Protein AF-A0A379F5I9-F1 (afdb_monomer_lite)

Foldseek 3Di:
DDDKDWDWDQDPPPGTLLAQQQPCVWVNPNHDPPRRSIFIWPDWDWDWDDDPDIDTDDIDTDGDGTPSPVD

Structure (mmCIF, N/CA/C/O backbone):
data_AF-A0A379F5I9-F1
#
_entry.id   AF-A0A379F5I9-F1
#
loop_
_atom_site.group_PDB
_atom_site.id
_atom_site.type_symbol
_atom_site.label_atom_id
_atom_site.label_alt_id
_atom_site.label_comp_id
_atom_site.label_asym_id
_atom_site.label_entity_id
_atom_site.label_seq_id
_atom_site.pdbx_PDB_ins_code
_atom_site.Cartn_x
_atom_site.Cartn_y
_atom_site.Cartn_z
_atom_site.occupancy
_atom_site.B_iso_or_equiv
_atom_site.auth_seq_id
_atom_site.auth_comp_id
_atom_site.auth_asym_id
_atom_site.auth_atom_id
_atom_site.pdbx_PDB_model_num
ATOM 1 N N . MET A 1 1 ? 18.396 -7.397 10.520 1.00 49.97 1 MET A N 1
ATOM 2 C CA . MET A 1 1 ? 17.265 -7.276 9.577 1.00 49.97 1 MET A CA 1
ATOM 3 C C . MET A 1 1 ? 16.055 -6.808 10.359 1.00 49.97 1 MET A C 1
ATOM 5 O O . MET A 1 1 ? 15.782 -7.397 11.395 1.00 49.97 1 MET A O 1
ATOM 9 N N . GLY A 1 2 ? 15.402 -5.729 9.926 1.00 67.19 2 GLY A N 1
ATOM 10 C CA . GLY A 1 2 ? 14.093 -5.351 10.465 1.00 67.19 2 GLY A CA 1
ATOM 11 C C . GLY A 1 2 ? 13.006 -6.266 9.901 1.00 67.19 2 GLY A C 1
ATOM 12 O O . GLY A 1 2 ? 13.201 -6.869 8.846 1.00 67.19 2 GLY A O 1
ATOM 13 N N . ASN A 1 3 ? 11.880 -6.380 10.601 1.00 79.19 3 ASN A N 1
ATOM 14 C CA . ASN A 1 3 ? 10.724 -7.106 10.085 1.00 79.19 3 ASN A CA 1
ATOM 15 C C . ASN A 1 3 ? 10.104 -6.294 8.942 1.00 79.19 3 ASN A C 1
ATOM 17 O O . ASN A 1 3 ? 9.708 -5.149 9.147 1.00 79.19 3 ASN A O 1
ATOM 21 N N . LEU A 1 4 ? 10.055 -6.876 7.744 1.00 87.75 4 LEU A N 1
ATOM 22 C CA . LEU A 1 4 ? 9.379 -6.285 6.592 1.00 87.75 4 LEU A CA 1
ATOM 23 C C . LEU A 1 4 ? 7.872 -6.502 6.736 1.00 87.75 4 LEU A C 1
ATOM 25 O O . LEU A 1 4 ? 7.426 -7.610 7.035 1.00 87.75 4 LEU A O 1
ATOM 29 N N . ILE A 1 5 ? 7.104 -5.439 6.520 1.00 94.62 5 ILE A N 1
ATOM 30 C CA . ILE A 1 5 ? 5.644 -5.474 6.516 1.00 94.62 5 ILE A CA 1
ATOM 31 C C . ILE A 1 5 ? 5.188 -5.297 5.067 1.00 94.62 5 ILE A C 1
ATOM 33 O O . ILE A 1 5 ? 5.645 -4.384 4.375 1.00 94.62 5 ILE A O 1
ATOM 37 N N . TYR A 1 6 ? 4.282 -6.165 4.624 1.00 96.06 6 TYR A N 1
ATOM 38 C CA . TYR A 1 6 ? 3.661 -6.104 3.305 1.00 96.06 6 TYR A CA 1
ATOM 39 C C . TYR A 1 6 ? 2.165 -5.854 3.459 1.00 96.06 6 TYR A C 1
ATOM 41 O O . TYR A 1 6 ? 1.533 -6.380 4.376 1.00 96.06 6 TYR A O 1
ATOM 49 N N . LEU A 1 7 ? 1.611 -5.036 2.571 1.00 96.69 7 LEU A N 1
ATOM 50 C CA . LEU A 1 7 ? 0.203 -4.669 2.568 1.00 96.69 7 LEU A CA 1
ATOM 51 C C . LEU A 1 7 ? -0.423 -5.005 1.215 1.00 96.69 7 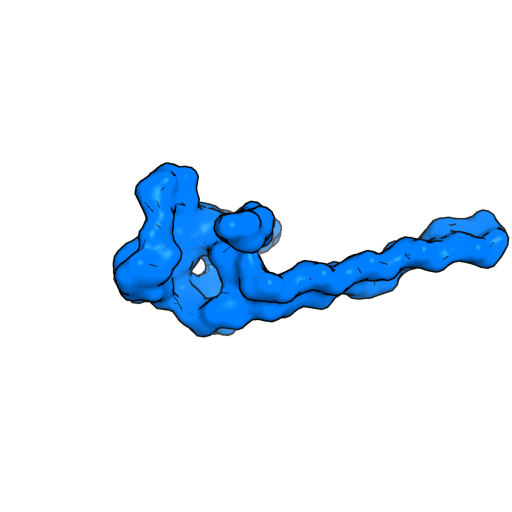LEU A C 1
ATOM 53 O O . LEU A 1 7 ? 0.024 -4.531 0.172 1.00 96.69 7 LEU A O 1
ATOM 57 N N . THR A 1 8 ? -1.509 -5.769 1.258 1.00 97.81 8 THR A N 1
ATOM 58 C CA . THR A 1 8 ? -2.407 -5.976 0.121 1.00 97.81 8 THR A CA 1
ATOM 59 C C . THR A 1 8 ? -3.639 -5.096 0.304 1.00 97.81 8 THR A C 1
ATOM 61 O O . THR A 1 8 ? -4.246 -5.106 1.375 1.00 97.81 8 THR A O 1
ATOM 64 N N . ILE A 1 9 ? -4.014 -4.337 -0.728 1.00 97.38 9 ILE A N 1
ATOM 65 C CA . ILE A 1 9 ? -5.221 -3.499 -0.712 1.00 97.38 9 ILE A CA 1
ATOM 66 C C . ILE A 1 9 ? -6.122 -3.932 -1.861 1.00 97.38 9 ILE A C 1
ATOM 68 O O . ILE A 1 9 ? -5.711 -3.907 -3.020 1.00 97.38 9 ILE A O 1
ATOM 72 N N . GLU A 1 10 ? -7.367 -4.275 -1.541 1.00 98.19 10 GLU A N 1
ATOM 73 C CA . GLU A 1 10 ? -8.410 -4.562 -2.521 1.00 98.19 10 GLU A CA 1
ATOM 74 C C . GLU A 1 10 ? -9.553 -3.551 -2.374 1.00 98.19 10 GLU A C 1
ATOM 76 O O . GLU A 1 10 ? -10.238 -3.481 -1.353 1.00 98.19 10 GLU A O 1
ATOM 81 N N . GLY A 1 11 ? -9.735 -2.726 -3.401 1.00 97.81 11 GLY A N 1
ATOM 82 C CA . GLY A 1 11 ? -10.821 -1.766 -3.496 1.00 97.81 11 GLY A CA 1
ATOM 83 C C . GLY A 1 11 ? -12.052 -2.388 -4.148 1.00 97.81 11 GLY A C 1
ATOM 84 O O . GLY A 1 11 ? -11.957 -3.088 -5.152 1.00 97.81 11 GLY A O 1
ATOM 85 N N . LYS A 1 12 ? -13.245 -2.046 -3.650 1.00 98.06 12 LYS A N 1
ATOM 86 C CA . LYS A 1 12 ? -14.520 -2.544 -4.200 1.00 98.06 12 LYS A CA 1
ATOM 87 C C . LYS A 1 12 ? -14.722 -2.217 -5.691 1.00 98.06 12 LYS A C 1
ATOM 89 O O . LYS A 1 12 ? -15.396 -2.971 -6.383 1.00 98.06 12 LYS A O 1
ATOM 94 N N . GLN A 1 13 ? -14.193 -1.085 -6.167 1.00 97.06 13 GLN A N 1
ATOM 95 C CA . GLN A 1 13 ? -14.316 -0.645 -7.567 1.00 97.06 13 GLN A CA 1
ATOM 96 C C . GLN A 1 13 ? -13.037 -0.879 -8.383 1.00 97.06 13 GLN A C 1
ATOM 98 O O . GLN A 1 13 ? -13.120 -1.262 -9.544 1.00 97.06 13 GLN A O 1
ATOM 103 N N . GLN A 1 14 ? -11.865 -0.653 -7.784 1.00 96.38 14 GLN A N 1
ATOM 104 C CA . GLN A 1 14 ? -10.566 -0.725 -8.469 1.00 96.38 14 GLN A CA 1
ATOM 105 C C . GLN A 1 14 ? -9.932 -2.128 -8.429 1.00 96.38 14 GLN A C 1
ATOM 107 O O . GLN A 1 14 ? -8.910 -2.356 -9.073 1.00 96.38 14 GLN A O 1
ATOM 112 N N . GLY A 1 15 ? -10.534 -3.080 -7.706 1.00 97.88 15 GLY A N 1
ATOM 113 C CA . GLY A 1 15 ? -9.981 -4.418 -7.513 1.00 97.88 15 GLY A CA 1
ATOM 114 C C . GLY A 1 15 ? -8.688 -4.374 -6.701 1.00 97.88 15 GLY A C 1
ATOM 115 O O . GLY A 1 15 ? -8.565 -3.593 -5.761 1.00 97.88 15 GLY A O 1
ATOM 116 N N . LEU A 1 16 ? -7.714 -5.208 -7.062 1.00 98.12 16 LEU A N 1
ATOM 117 C CA . LEU A 1 16 ? -6.424 -5.296 -6.376 1.00 98.12 16 LEU A CA 1
ATOM 118 C C . LEU A 1 16 ? -5.579 -4.028 -6.611 1.00 98.12 16 LEU A C 1
ATOM 120 O O 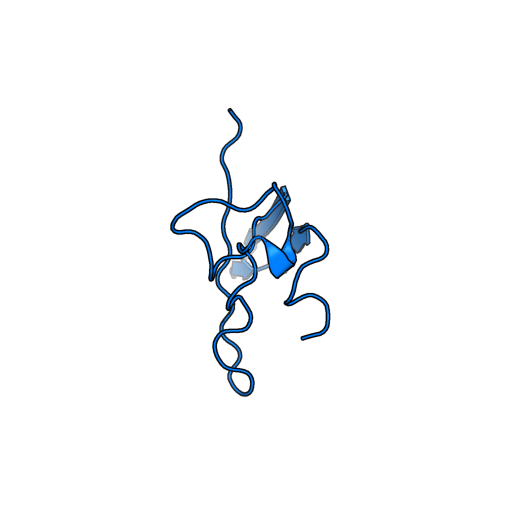. LEU A 1 16 ? -4.839 -3.940 -7.589 1.00 98.12 16 LEU A O 1
ATOM 124 N N . ILE A 1 17 ? -5.687 -3.054 -5.707 1.00 98.38 17 ILE A N 1
ATOM 125 C CA . ILE A 1 17 ? -4.976 -1.766 -5.745 1.00 98.38 17 ILE A CA 1
ATOM 126 C C . ILE A 1 17 ? -3.466 -1.967 -5.587 1.00 98.38 17 ILE A C 1
ATOM 128 O O . ILE A 1 17 ? -2.684 -1.262 -6.219 1.00 98.38 17 ILE A O 1
ATOM 132 N N . SER A 1 18 ? -3.044 -2.951 -4.789 1.00 97.94 18 SER A N 1
ATOM 133 C CA . SER A 1 18 ? -1.624 -3.272 -4.590 1.00 97.94 18 SER A CA 1
ATOM 134 C C . SER A 1 18 ? -0.976 -4.004 -5.775 1.00 97.94 18 SER A C 1
ATOM 136 O O . SER A 1 18 ? 0.212 -4.325 -5.723 1.00 97.94 18 SER A O 1
ATOM 138 N N . ARG A 1 19 ? -1.728 -4.265 -6.857 1.00 98.31 19 ARG A N 1
ATOM 139 C CA . ARG A 1 19 ? -1.239 -5.007 -8.023 1.00 98.31 19 ARG A CA 1
ATOM 140 C C . ARG A 1 19 ? -0.025 -4.330 -8.653 1.00 98.31 19 ARG A C 1
ATOM 142 O O . ARG A 1 19 ? -0.104 -3.212 -9.172 1.00 98.31 19 ARG A O 1
ATOM 149 N N . GLY A 1 20 ? 1.077 -5.064 -8.717 1.00 97.44 20 GLY A N 1
ATOM 150 C CA . GLY A 1 20 ? 2.334 -4.593 -9.276 1.00 97.44 20 GLY A CA 1
ATOM 151 C C . GLY A 1 20 ? 3.030 -3.505 -8.453 1.00 97.44 20 GLY A C 1
ATOM 152 O O . GLY A 1 20 ? 3.866 -2.803 -9.016 1.00 97.44 20 GLY A O 1
ATOM 153 N N . CYS A 1 21 ? 2.691 -3.308 -7.174 1.00 97.81 21 CYS A N 1
ATOM 154 C CA . CYS A 1 21 ? 3.374 -2.334 -6.316 1.00 97.81 21 CYS A CA 1
ATOM 155 C C . CYS A 1 21 ? 4.805 -2.747 -5.961 1.00 97.81 21 CYS A C 1
ATOM 157 O O . CYS A 1 21 ? 5.671 -1.878 -5.840 1.00 97.81 21 CYS A O 1
ATOM 159 N N . GLY A 1 22 ? 5.065 -4.049 -5.834 1.00 96.94 22 GLY A N 1
ATOM 160 C CA . GLY A 1 22 ? 6.363 -4.607 -5.460 1.00 96.94 22 GLY A CA 1
ATOM 161 C C . GLY A 1 22 ? 7.279 -4.930 -6.640 1.00 96.94 22 GLY A C 1
ATOM 162 O O . GLY A 1 22 ? 8.259 -5.648 -6.459 1.00 96.94 22 GLY A O 1
ATOM 163 N N . THR A 1 23 ? 6.976 -4.438 -7.844 1.00 97.69 23 THR A N 1
ATOM 164 C CA . THR A 1 23 ? 7.768 -4.690 -9.059 1.00 97.69 23 THR A CA 1
ATOM 165 C C . THR A 1 23 ? 8.856 -3.638 -9.279 1.00 97.69 23 THR A C 1
ATOM 167 O O . THR A 1 23 ? 8.831 -2.543 -8.707 1.00 97.69 23 THR A O 1
ATOM 170 N N . VAL A 1 24 ? 9.805 -3.957 -10.166 1.00 97.19 24 VAL A N 1
ATOM 171 C CA . VAL A 1 24 ? 10.869 -3.035 -10.597 1.00 97.19 24 VAL A CA 1
ATOM 172 C C . VAL A 1 24 ? 10.287 -1.746 -11.189 1.00 97.19 24 VAL A C 1
ATOM 174 O O . VAL A 1 24 ? 10.772 -0.663 -10.877 1.00 97.19 24 VAL A O 1
ATOM 177 N N . ASP A 1 25 ? 9.211 -1.836 -11.973 1.00 97.19 25 ASP A N 1
ATOM 178 C CA . ASP A 1 25 ? 8.578 -0.667 -12.604 1.00 97.19 25 ASP A CA 1
ATOM 179 C C . ASP A 1 25 ? 7.954 0.302 -11.587 1.00 97.19 25 ASP A C 1
ATOM 181 O O . ASP A 1 25 ? 7.749 1.476 -11.886 1.00 97.19 25 ASP A O 1
ATOM 185 N N . SER A 1 26 ? 7.633 -0.193 -10.389 1.00 97.38 26 SER A N 1
ATOM 186 C CA . SER A 1 26 ? 6.949 0.559 -9.338 1.00 97.38 26 SER A CA 1
ATOM 187 C C . SER A 1 26 ? 7.923 1.157 -8.320 1.00 97.38 26 SER A C 1
ATOM 189 O O . SER A 1 26 ? 7.869 2.353 -8.038 1.00 97.38 26 SER A O 1
ATOM 191 N N . ILE A 1 27 ? 8.836 0.343 -7.779 1.00 96.56 27 ILE A N 1
ATOM 192 C CA . ILE A 1 27 ? 9.745 0.737 -6.683 1.00 96.56 27 ILE A CA 1
ATOM 193 C C . ILE A 1 27 ? 11.233 0.532 -7.008 1.00 96.56 27 ILE A C 1
ATOM 195 O O . ILE A 1 27 ? 12.092 0.642 -6.124 1.00 96.56 27 ILE A O 1
ATOM 199 N N . GLY A 1 28 ? 11.562 0.255 -8.271 1.00 96.06 28 GLY A N 1
ATOM 200 C CA . GLY A 1 28 ? 12.930 0.038 -8.733 1.00 96.06 28 GLY A CA 1
ATOM 201 C C . GLY A 1 28 ? 13.592 -1.142 -8.027 1.00 96.06 28 GLY A C 1
ATOM 202 O O . GLY A 1 28 ? 12.962 -2.152 -7.724 1.00 96.06 28 GLY A O 1
ATOM 203 N N . ASN A 1 29 ? 14.868 -0.978 -7.682 1.00 95.62 29 ASN A N 1
ATOM 204 C CA . ASN A 1 29 ? 15.689 -2.018 -7.049 1.00 95.62 29 ASN A CA 1
ATOM 205 C C . ASN A 1 29 ? 15.231 -2.426 -5.634 1.00 95.62 29 ASN A C 1
ATOM 207 O O . ASN A 1 29 ? 15.859 -3.283 -5.019 1.00 95.62 29 ASN A O 1
ATOM 211 N N . LYS A 1 30 ? 14.184 -1.795 -5.083 1.00 92.31 30 LYS A N 1
ATOM 212 C CA . LYS A 1 30 ? 13.590 -2.176 -3.793 1.00 92.31 30 LYS A CA 1
ATOM 213 C C . LYS A 1 30 ? 12.588 -3.334 -3.922 1.00 92.31 30 LYS A C 1
ATOM 215 O O . LYS A 1 30 ? 12.090 -3.795 -2.897 1.00 92.31 30 LYS A O 1
ATOM 220 N N . CYS A 1 31 ? 12.276 -3.769 -5.146 1.00 95.00 31 CYS A N 1
ATOM 221 C CA . CYS A 1 31 ? 11.416 -4.919 -5.416 1.00 95.00 31 CYS A CA 1
ATOM 222 C C . CYS A 1 31 ? 11.956 -6.206 -4.784 1.00 95.00 31 CYS A C 1
ATOM 224 O O . CYS A 1 31 ? 13.166 -6.377 -4.616 1.00 95.00 31 CYS A O 1
ATOM 226 N N . GLN A 1 32 ? 11.053 -7.130 -4.470 1.00 93.62 32 GLN A N 1
ATOM 227 C CA . GLN A 1 32 ? 11.400 -8.441 -3.935 1.00 93.62 32 GLN A CA 1
ATOM 228 C C . GLN A 1 32 ? 10.607 -9.512 -4.674 1.00 93.62 32 GLN A C 1
ATOM 230 O O . GLN A 1 32 ? 9.412 -9.348 -4.914 1.00 93.62 32 GLN A O 1
ATOM 235 N N . GLU A 1 33 ? 11.291 -10.592 -5.040 1.00 94.62 33 GLU A N 1
ATOM 236 C CA . GLU A 1 33 ? 10.684 -11.717 -5.748 1.00 94.62 33 GLU A CA 1
ATOM 237 C C . GLU A 1 33 ? 9.585 -12.361 -4.889 1.00 94.62 33 GLU A C 1
ATOM 239 O O . GLU A 1 33 ? 9.775 -12.594 -3.691 1.00 94.62 33 GLU A O 1
ATOM 244 N N . GLY A 1 34 ? 8.423 -12.617 -5.493 1.00 95.69 34 GLY A N 1
ATOM 245 C CA . GLY A 1 34 ? 7.252 -13.181 -4.817 1.00 95.69 34 GLY A CA 1
ATOM 246 C C . GLY A 1 34 ? 6.430 -12.171 -4.008 1.00 9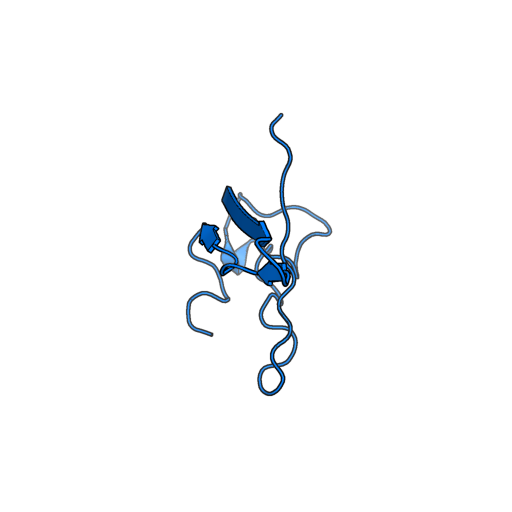5.69 34 GLY A C 1
ATOM 247 O O . GLY A 1 34 ? 5.558 -12.581 -3.238 1.00 95.69 34 GLY A O 1
ATOM 248 N N . LYS A 1 35 ? 6.723 -10.870 -4.139 1.00 96.50 35 LYS A N 1
ATOM 249 C CA . LYS A 1 35 ? 6.036 -9.746 -3.473 1.00 96.50 35 LYS A CA 1
ATOM 250 C C . LYS A 1 35 ? 5.504 -8.708 -4.462 1.00 96.50 35 LYS A C 1
ATOM 252 O O . LYS A 1 35 ? 5.279 -7.559 -4.099 1.00 96.50 35 LYS A O 1
ATOM 257 N N . GLU A 1 36 ? 5.297 -9.100 -5.715 1.00 97.56 36 GLU A N 1
ATOM 258 C CA . GLU A 1 36 ? 4.988 -8.205 -6.832 1.00 97.56 36 GLU A CA 1
ATOM 259 C C . GLU A 1 36 ? 3.664 -7.449 -6.644 1.00 97.56 36 GLU A C 1
ATOM 261 O O . GLU A 1 36 ? 3.572 -6.277 -7.007 1.00 97.56 36 GLU A O 1
ATOM 266 N N . ASP A 1 37 ? 2.666 -8.094 -6.037 1.00 98.00 37 ASP A N 1
ATOM 267 C CA . ASP A 1 37 ? 1.320 -7.548 -5.810 1.00 98.00 37 ASP A CA 1
ATOM 268 C C . ASP A 1 37 ? 1.099 -7.016 -4.383 1.00 98.00 37 ASP A C 1
ATOM 270 O O . ASP A 1 37 ? -0.041 -6.802 -3.953 1.00 98.00 37 ASP A O 1
ATOM 274 N N . GLU A 1 38 ? 2.185 -6.777 -3.644 1.00 97.94 38 GLU A N 1
ATOM 275 C CA . GLU A 1 38 ? 2.148 -6.241 -2.287 1.00 97.94 38 GLU A CA 1
ATOM 276 C C . GLU A 1 38 ? 2.887 -4.900 -2.182 1.00 97.94 38 GLU A C 1
ATOM 278 O O . GLU A 1 38 ? 3.870 -4.625 -2.869 1.00 97.94 38 GLU A O 1
ATOM 283 N N . ILE A 1 39 ? 2.412 -4.044 -1.280 1.00 97.69 39 ILE A N 1
ATOM 284 C CA . ILE A 1 39 ? 3.028 -2.758 -0.955 1.00 97.69 39 ILE A CA 1
ATOM 285 C C . ILE A 1 39 ? 3.998 -2.957 0.208 1.00 97.69 39 ILE A C 1
ATOM 287 O O . ILE A 1 39 ? 3.605 -3.455 1.262 1.00 97.69 39 ILE A O 1
ATOM 291 N N . ILE A 1 40 ? 5.244 -2.503 0.058 1.00 95.62 40 ILE A N 1
ATOM 292 C CA . ILE A 1 40 ? 6.221 -2.490 1.155 1.00 95.62 40 ILE A CA 1
ATOM 293 C C . ILE A 1 40 ?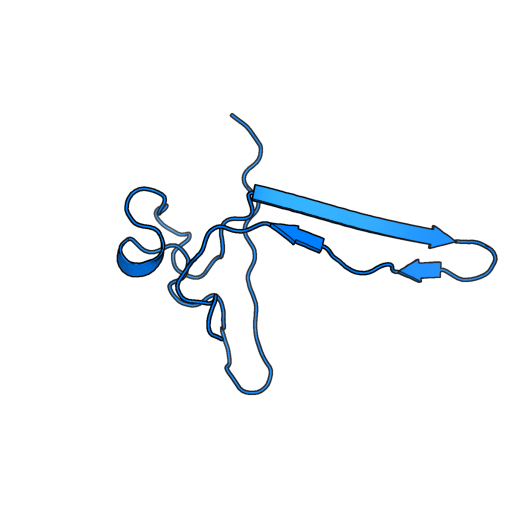 5.918 -1.320 2.100 1.00 95.62 40 ILE A C 1
ATOM 295 O O . ILE A 1 40 ? 5.935 -0.154 1.690 1.00 95.62 40 ILE A O 1
ATOM 299 N N . ILE A 1 41 ? 5.693 -1.637 3.373 1.00 96.19 41 ILE A N 1
ATOM 300 C CA . ILE A 1 41 ? 5.424 -0.671 4.439 1.00 96.19 41 ILE A CA 1
ATOM 301 C C . ILE A 1 41 ? 6.711 -0.369 5.213 1.00 96.19 41 ILE A C 1
ATOM 303 O O . ILE A 1 41 ? 7.441 -1.274 5.616 1.00 96.19 41 ILE A O 1
ATOM 307 N N . ILE A 1 42 ? 6.984 0.922 5.405 1.00 94.06 42 ILE A N 1
ATOM 308 C CA . ILE A 1 42 ? 8.131 1.442 6.160 1.00 94.06 42 ILE A CA 1
ATOM 309 C C . ILE A 1 42 ? 7.765 1.547 7.642 1.00 94.06 42 ILE A C 1
ATOM 311 O O . ILE A 1 42 ? 8.519 1.093 8.497 1.00 94.06 42 ILE A O 1
ATOM 315 N N . GLU A 1 43 ? 6.593 2.113 7.934 1.00 94.44 43 GLU A N 1
ATOM 316 C CA . GLU A 1 43 ? 6.082 2.287 9.294 1.00 94.44 43 GLU A CA 1
ATOM 317 C C . GLU A 1 43 ? 4.604 1.919 9.361 1.00 94.44 43 GLU A C 1
ATOM 319 O O . GLU A 1 43 ? 3.854 2.156 8.415 1.00 94.44 43 GLU A O 1
ATOM 324 N N . TYR A 1 44 ? 4.191 1.359 10.495 1.00 94.38 44 TYR A N 1
ATOM 325 C CA . TYR A 1 44 ? 2.811 1.000 10.797 1.00 94.38 44 TYR A CA 1
ATOM 326 C C . TYR A 1 44 ? 2.482 1.439 12.225 1.00 94.38 44 TYR A C 1
ATOM 328 O O . TYR A 1 44 ? 3.227 1.136 13.158 1.00 94.38 44 TYR A O 1
ATOM 336 N N . SER A 1 45 ? 1.349 2.112 12.393 1.00 95.12 45 SER A N 1
ATOM 337 C CA . SER A 1 45 ? 0.805 2.551 13.672 1.00 95.12 45 SER A CA 1
ATOM 338 C C . SER A 1 45 ? -0.686 2.236 13.723 1.00 95.12 45 SER A C 1
ATOM 340 O O . SER A 1 45 ? -1.451 2.536 12.809 1.00 95.12 45 SER A O 1
ATOM 342 N N . SER A 1 46 ? -1.117 1.610 14.812 1.00 94.31 46 SER A N 1
ATOM 343 C CA . SER A 1 46 ? -2.532 1.391 15.096 1.00 94.31 46 SER A CA 1
ATOM 344 C C . SER A 1 46 ? -2.726 1.300 16.595 1.00 94.31 46 SER A C 1
ATOM 346 O O . SER A 1 46 ? -1.913 0.681 17.284 1.00 94.31 46 SER A O 1
ATOM 348 N N . THR A 1 47 ? -3.823 1.854 17.094 1.00 96.88 47 THR A N 1
ATOM 349 C CA . THR A 1 47 ? -4.168 1.783 18.514 1.00 96.88 47 THR A CA 1
ATOM 350 C C . THR A 1 47 ? -5.594 1.278 18.675 1.00 96.88 47 THR A C 1
ATOM 352 O O . THR A 1 47 ? -6.477 1.560 17.867 1.00 96.88 47 THR A O 1
ATOM 355 N N . ILE A 1 48 ? -5.838 0.541 19.752 1.00 97.00 48 ILE A N 1
ATOM 356 C CA . ILE A 1 48 ? -7.178 0.157 20.185 1.00 97.00 48 ILE A CA 1
ATOM 357 C C . ILE A 1 48 ? -7.310 0.605 21.634 1.00 97.00 48 ILE A C 1
ATOM 359 O O . ILE A 1 48 ? -6.464 0.274 22.464 1.00 97.00 48 ILE A O 1
ATOM 363 N N . THR A 1 49 ? -8.356 1.365 21.946 1.00 97.06 49 THR A N 1
ATOM 364 C CA . THR A 1 49 ? -8.669 1.744 23.328 1.00 97.06 49 THR A CA 1
ATOM 365 C C . THR A 1 49 ? -9.973 1.104 23.765 1.00 97.06 49 THR A C 1
ATOM 367 O O . THR A 1 49 ? -10.827 0.750 22.953 1.00 97.06 49 THR A O 1
ATOM 370 N N . ARG A 1 50 ? -10.143 0.931 25.074 1.00 95.31 50 ARG A N 1
ATOM 371 C CA . ARG A 1 50 ? -11.390 0.433 25.642 1.00 95.31 50 ARG A CA 1
ATOM 372 C C . ARG A 1 50 ? -11.681 1.168 26.937 1.00 95.31 50 ARG A C 1
ATOM 374 O O . ARG A 1 50 ? -10.865 1.132 27.849 1.00 95.31 50 ARG A O 1
ATOM 381 N N . ASN A 1 51 ? -12.851 1.797 27.003 1.00 91.31 51 ASN A N 1
ATOM 382 C CA . ASN A 1 51 ? -13.387 2.326 28.256 1.00 91.31 51 ASN A CA 1
ATOM 383 C C . ASN A 1 51 ? -14.516 1.407 28.748 1.00 91.31 51 ASN A C 1
ATOM 385 O O . ASN A 1 51 ? -14.295 0.547 29.591 1.00 91.31 51 ASN A O 1
ATOM 389 N N . GLN A 1 52 ? -15.694 1.490 28.122 1.00 92.25 52 GLN A N 1
ATOM 390 C CA . GLN A 1 52 ? -16.757 0.482 28.257 1.00 92.25 52 GLN A CA 1
ATOM 391 C C . GLN A 1 52 ? -16.797 -0.426 27.020 1.00 92.25 52 GLN A C 1
ATOM 393 O O . GLN A 1 52 ? -16.663 -1.647 27.130 1.00 92.25 52 GLN A O 1
ATOM 398 N N . ASN A 1 53 ? -16.872 0.194 25.838 1.00 94.44 53 ASN A N 1
ATOM 399 C CA . ASN A 1 53 ? -16.794 -0.466 24.535 1.00 94.44 53 ASN A CA 1
ATOM 400 C C . ASN A 1 53 ? -15.401 -0.300 23.912 1.00 94.44 53 ASN A C 1
ATOM 402 O O . ASN A 1 53 ? -14.627 0.568 24.327 1.00 94.44 53 ASN A O 1
ATOM 406 N N . VAL A 1 54 ? -15.086 -1.162 22.943 1.00 96.94 54 VAL A N 1
ATOM 407 C CA . VAL A 1 54 ? -13.830 -1.118 22.183 1.00 96.94 54 VAL A CA 1
ATOM 408 C C . VAL A 1 54 ? -13.916 -0.028 21.117 1.00 96.94 54 VAL A C 1
ATOM 410 O O . VAL A 1 54 ? -14.873 0.008 20.346 1.00 96.94 54 VAL A O 1
ATOM 413 N N . SER A 1 55 ? -12.898 0.823 21.062 1.00 96.19 55 SER A N 1
ATOM 414 C CA . SER A 1 55 ? -12.716 1.846 20.037 1.00 96.19 55 SER A CA 1
ATOM 415 C C . SER A 1 55 ? -11.470 1.523 19.218 1.00 96.19 55 SER A C 1
ATOM 417 O O . SER A 1 55 ? -10.352 1.537 19.737 1.00 96.19 55 SER A O 1
ATOM 419 N N . HIS A 1 56 ? -11.670 1.232 17.933 1.00 95.81 56 HIS A N 1
ATOM 420 C CA . HIS A 1 56 ? -10.589 1.066 16.965 1.00 95.81 56 HIS A CA 1
ATOM 421 C C . HIS A 1 56 ? -10.193 2.441 16.425 1.00 95.81 56 HIS A C 1
ATOM 423 O O . HIS A 1 56 ? -11.030 3.138 15.849 1.00 95.81 56 HIS A O 1
ATOM 429 N N . HIS A 1 57 ? -8.938 2.835 16.627 1.00 95.62 57 HIS A N 1
ATOM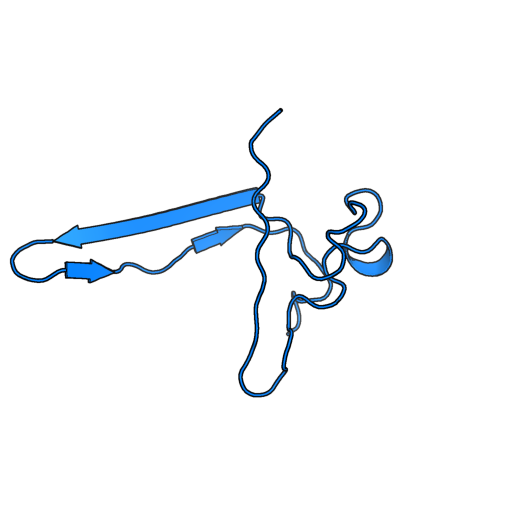 430 C CA . HIS A 1 57 ? -8.394 4.043 16.007 1.00 95.62 57 HIS A CA 1
ATOM 431 C C . HIS A 1 57 ? -7.991 3.751 14.555 1.00 95.62 57 HIS A C 1
ATOM 433 O O . HIS A 1 57 ? -7.860 2.576 14.191 1.00 95.62 57 HIS A O 1
ATOM 439 N N . PRO A 1 58 ? -7.811 4.784 13.712 1.00 97.12 58 PRO A N 1
ATOM 440 C CA . PRO A 1 58 ? -7.340 4.598 12.347 1.00 97.12 58 PRO A CA 1
ATOM 441 C C . PRO A 1 58 ? -6.037 3.800 12.285 1.00 97.12 58 PRO A C 1
ATOM 443 O O . PRO A 1 58 ? -5.196 3.866 13.182 1.00 97.12 58 PRO A O 1
ATOM 446 N N . ILE A 1 59 ? -5.888 3.048 11.199 1.00 96.50 59 ILE A N 1
ATOM 447 C CA . ILE A 1 59 ? -4.613 2.446 10.832 1.00 96.50 59 ILE A CA 1
ATOM 448 C C . ILE A 1 59 ? -3.838 3.495 10.043 1.00 96.50 59 ILE A C 1
ATOM 450 O O . ILE A 1 59 ? -4.321 3.986 9.023 1.00 96.50 59 ILE A O 1
ATOM 454 N N . GLU A 1 60 ? -2.636 3.809 10.504 1.00 96.75 60 GLU A N 1
ATOM 455 C CA . GLU A 1 60 ? -1.714 4.721 9.842 1.00 96.75 60 GLU A CA 1
ATOM 456 C C . GLU A 1 60 ? -0.498 3.926 9.379 1.00 96.75 60 GLU A C 1
ATOM 458 O O . GLU A 1 60 ? 0.073 3.132 10.128 1.00 96.75 60 GLU A O 1
ATOM 463 N N . PHE A 1 61 ? -0.091 4.118 8.131 1.00 96.25 61 PHE A N 1
ATOM 464 C CA . PHE A 1 61 ? 1.115 3.495 7.609 1.00 96.25 61 PHE A CA 1
ATOM 465 C C . PHE A 1 61 ? 1.842 4.431 6.654 1.00 96.25 61 PHE A C 1
ATOM 467 O O . PHE A 1 61 ? 1.230 5.250 5.967 1.00 96.25 61 PHE A O 1
ATOM 474 N N . ILE A 1 62 ? 3.161 4.275 6.590 1.00 96.25 62 ILE A N 1
ATOM 475 C CA . ILE A 1 62 ? 4.030 5.002 5.669 1.00 96.25 62 ILE A CA 1
ATOM 476 C C . ILE A 1 62 ? 4.579 4.012 4.653 1.00 96.25 62 ILE A C 1
ATOM 478 O O . ILE A 1 62 ? 5.106 2.957 5.005 1.00 96.25 62 ILE A O 1
ATOM 482 N N . LYS A 1 63 ? 4.480 4.372 3.377 1.00 95.38 63 LYS A N 1
ATOM 483 C CA . LYS A 1 63 ? 5.014 3.620 2.240 1.00 95.38 63 LYS A CA 1
ATOM 484 C C . LYS A 1 63 ? 5.853 4.534 1.353 1.00 95.38 63 LYS A C 1
ATOM 486 O O . LYS A 1 63 ? 5.720 5.755 1.408 1.00 95.38 63 LYS A O 1
ATOM 491 N N . ASN A 1 64 ? 6.700 3.942 0.512 1.00 93.31 64 ASN A N 1
ATOM 492 C CA . ASN A 1 64 ? 7.322 4.688 -0.583 1.00 93.31 64 ASN A CA 1
ATOM 493 C C . ASN A 1 64 ? 6.252 5.116 -1.606 1.00 93.31 64 ASN A C 1
ATOM 495 O O . ASN A 1 64 ? 5.167 4.530 -1.659 1.00 93.31 64 ASN A O 1
ATOM 499 N N . ILE A 1 65 ? 6.586 6.095 -2.450 1.00 96.94 65 ILE A N 1
ATOM 500 C CA . ILE A 1 65 ? 5.811 6.358 -3.667 1.00 96.94 65 ILE A CA 1
ATOM 501 C C . ILE A 1 65 ? 5.935 5.125 -4.560 1.00 96.94 65 ILE A C 1
ATOM 503 O O . ILE A 1 65 ? 7.050 4.695 -4.858 1.00 96.94 65 ILE A O 1
ATOM 507 N N . ASP A 1 66 ? 4.800 4.553 -4.938 1.00 97.12 66 ASP A N 1
ATOM 508 C CA . ASP A 1 66 ? 4.728 3.360 -5.772 1.00 97.12 66 ASP A CA 1
ATOM 509 C C . ASP A 1 66 ? 3.523 3.450 -6.724 1.00 97.12 66 ASP A C 1
ATOM 511 O O . ASP A 1 66 ? 2.805 4.455 -6.764 1.00 97.12 66 ASP A O 1
ATOM 515 N N . LYS A 1 67 ? 3.286 2.394 -7.501 1.00 97.50 67 LYS A N 1
ATOM 516 C CA . LYS A 1 67 ? 2.218 2.345 -8.505 1.00 97.50 67 LYS A CA 1
ATOM 517 C C . LYS A 1 67 ? 0.809 2.606 -7.958 1.00 97.50 67 LYS A C 1
ATOM 519 O O . LYS A 1 67 ? -0.036 3.062 -8.726 1.00 97.50 67 LYS A O 1
ATOM 524 N N . SER A 1 68 ? 0.540 2.345 -6.677 1.00 97.50 68 SER A N 1
ATOM 525 C CA . SER A 1 68 ? -0.773 2.605 -6.078 1.00 97.50 68 SER A CA 1
ATOM 526 C C . SER A 1 68 ? -0.911 4.004 -5.483 1.00 97.50 68 SER A C 1
ATOM 528 O O . SER A 1 68 ? -1.995 4.341 -5.031 1.00 97.50 68 SER A O 1
ATOM 530 N N . SER A 1 69 ? 0.144 4.824 -5.434 1.00 97.31 69 SER A N 1
ATOM 531 C CA . SER A 1 69 ? 0.055 6.197 -4.916 1.00 97.31 69 SER A CA 1
ATOM 532 C C . SER A 1 69 ? -0.979 7.106 -5.614 1.00 97.31 69 SER A C 1
ATOM 534 O O . SER A 1 69 ? -1.519 7.968 -4.925 1.00 97.31 69 SER A O 1
ATOM 536 N N . PRO A 1 70 ? -1.270 6.975 -6.926 1.00 96.88 70 PRO A N 1
ATOM 537 C CA . PRO A 1 70 ? -2.327 7.749 -7.578 1.00 96.88 70 PRO A CA 1
ATO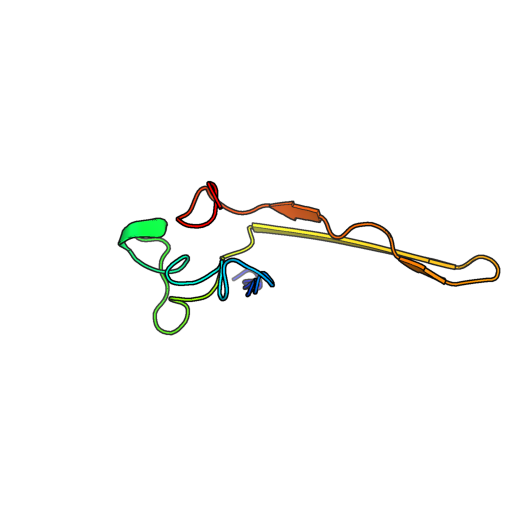M 538 C C . PRO A 1 70 ? -3.717 7.082 -7.551 1.00 96.88 70 PRO A C 1
ATOM 540 O O . PRO A 1 70 ? -4.641 7.649 -8.136 1.00 96.88 70 PRO A O 1
ATOM 543 N N . LEU A 1 71 ? -3.856 5.879 -6.972 1.00 94.62 71 LEU A N 1
ATOM 544 C CA . LEU A 1 71 ? -5.103 5.099 -6.963 1.00 94.62 71 LEU A CA 1
ATOM 545 C C . LEU A 1 71 ? -5.990 5.413 -5.757 1.00 94.62 71 LEU A C 1
ATOM 547 O O . LEU A 1 71 ? -5.450 5.679 -4.661 1.00 94.62 71 LEU A O 1
#

InterPro domains:
  IPR008514 Type VI secretion system effector Hcp [PF05638] (6-70)
  IPR008514 Type VI secretion system effector Hcp [TIGR03344] (1-71)
  IPR036624 Hcp1-like superfamily [G3DSA:2.30.110.20] (2-71)
  IPR036624 Hcp1-like superfamily [SSF141452] (5-71)

Sequence (71 aa):
MGNLIYLTIEGKQQGLISRGCGTVDSIGNKCQEGKEDEIIIIEYSSTITRNQNVSHHPIEFIKNIDKSSPL

Radius of gyration: 14.53 Å; chains: 1; bounding box: 34×21×41 Å

Organism: Proteus vulgaris (NCBI:txid585)

pLDDT: mean 94.87, std 6.9, range [49.97, 98.38]

Secondary structure (DSSP, 8-state):
-PPPEEE--EETTTEETTTTTTSHHHHGGG--TT-TTSEEEEEEE--EEESSSEEEPPPEEEE-S-TTTT-